Protein AF-A0AA36AZN3-F1 (afdb_monomer_lite)

Structure (mmCIF, N/CA/C/O backbone):
data_AF-A0AA36AZN3-F1
#
_entry.id   AF-A0AA36AZN3-F1
#
loop_
_atom_site.group_PDB
_atom_site.id
_atom_site.type_symbol
_atom_site.label_atom_id
_atom_site.label_alt_id
_atom_site.label_comp_id
_atom_site.label_asym_id
_atom_site.label_entity_id
_atom_site.label_seq_id
_atom_site.pdbx_PDB_ins_code
_atom_site.Cartn_x
_atom_site.Cartn_y
_atom_site.Cartn_z
_atom_site.occupancy
_atom_site.B_iso_or_equiv
_atom_site.auth_seq_id
_atom_site.auth_comp_id
_atom_site.auth_asym_id
_atom_site.auth_atom_id
_atom_site.pdbx_PDB_model_num
ATOM 1 N N . MET A 1 1 ? 13.391 1.854 2.366 1.00 57.59 1 MET A N 1
ATOM 2 C CA . MET A 1 1 ? 14.467 2.035 1.354 1.00 57.59 1 MET A CA 1
ATOM 3 C C . MET A 1 1 ? 15.476 3.094 1.767 1.00 57.59 1 MET A C 1
ATOM 5 O O . MET A 1 1 ? 16.662 2.810 1.709 1.00 57.59 1 MET A O 1
ATOM 9 N N . GLN A 1 2 ? 15.041 4.273 2.235 1.00 66.62 2 GLN A N 1
ATOM 10 C CA . GLN A 1 2 ? 15.965 5.324 2.693 1.00 66.62 2 GLN A CA 1
ATOM 11 C C . GLN A 1 2 ? 16.910 4.842 3.806 1.00 66.62 2 GLN A C 1
ATOM 13 O O . GLN A 1 2 ? 18.113 5.049 3.711 1.00 66.62 2 GLN A O 1
ATOM 18 N N . LYS A 1 3 ? 16.384 4.104 4.795 1.00 70.31 3 LYS A N 1
ATOM 19 C CA . LYS A 1 3 ? 17.181 3.538 5.899 1.00 70.31 3 LYS A CA 1
ATOM 20 C C . LYS A 1 3 ? 18.298 2.583 5.459 1.00 70.31 3 LYS A C 1
ATOM 22 O O . LYS A 1 3 ? 19.289 2.461 6.161 1.00 70.31 3 LYS A O 1
ATOM 27 N N . THR A 1 4 ? 18.141 1.905 4.322 1.00 74.81 4 THR A N 1
ATOM 28 C CA . THR A 1 4 ? 19.092 0.891 3.835 1.00 74.81 4 THR A CA 1
ATOM 29 C C . THR A 1 4 ? 19.905 1.358 2.628 1.00 74.81 4 THR A C 1
ATOM 31 O O . THR A 1 4 ? 20.739 0.609 2.130 1.00 74.81 4 THR A O 1
ATOM 34 N N . GLY A 1 5 ? 19.655 2.571 2.117 1.00 77.88 5 GLY A N 1
ATOM 35 C CA . GLY A 1 5 ? 20.317 3.114 0.925 1.00 77.88 5 GLY A CA 1
ATOM 36 C C . GLY A 1 5 ? 19.976 2.395 -0.390 1.00 77.88 5 GLY A C 1
ATOM 37 O O . GLY A 1 5 ? 20.578 2.690 -1.423 1.00 77.88 5 GLY A O 1
ATOM 38 N N . ASN A 1 6 ? 19.022 1.458 -0.377 1.00 82.06 6 ASN A N 1
ATOM 39 C CA . ASN A 1 6 ? 18.669 0.673 -1.557 1.00 82.06 6 ASN A CA 1
ATOM 40 C C . ASN A 1 6 ? 17.867 1.506 -2.572 1.00 82.06 6 ASN A C 1
ATOM 42 O O . ASN A 1 6 ? 17.054 2.354 -2.196 1.00 82.06 6 ASN A O 1
ATOM 46 N N . LYS A 1 7 ? 18.053 1.221 -3.865 1.00 79.69 7 LYS A N 1
ATOM 47 C CA . LYS A 1 7 ? 17.371 1.903 -4.974 1.00 79.69 7 LYS A CA 1
ATOM 48 C C . LYS A 1 7 ? 16.418 0.949 -5.702 1.00 79.69 7 LYS A C 1
ATOM 50 O O . LYS A 1 7 ? 16.728 -0.235 -5.832 1.00 79.69 7 LYS A O 1
ATOM 55 N N . PRO A 1 8 ? 15.272 1.440 -6.206 1.00 81.44 8 PRO A N 1
ATOM 56 C CA . PRO A 1 8 ? 14.375 0.629 -7.022 1.00 81.44 8 PRO A CA 1
ATOM 57 C C . PRO A 1 8 ? 15.125 0.069 -8.240 1.00 81.44 8 PRO A C 1
ATOM 59 O O . PRO A 1 8 ? 15.857 0.832 -8.871 1.00 81.44 8 PRO A O 1
ATOM 62 N N . PRO A 1 9 ? 14.940 -1.210 -8.622 1.00 83.06 9 PRO A N 1
ATOM 63 C CA . PRO A 1 9 ? 15.698 -1.834 -9.712 1.00 83.06 9 PRO A CA 1
ATOM 64 C C . PRO A 1 9 ? 15.645 -1.063 -11.035 1.00 83.06 9 PRO A C 1
ATOM 66 O O . PRO A 1 9 ? 16.658 -0.965 -11.724 1.00 83.06 9 PRO A O 1
ATOM 69 N N . ALA A 1 10 ? 14.495 -0.458 -11.352 1.00 83.19 10 ALA A N 1
ATOM 70 C CA . ALA A 1 10 ? 14.314 0.353 -12.554 1.00 83.19 10 ALA A CA 1
ATOM 71 C C . ALA A 1 10 ? 15.156 1.646 -12.568 1.00 83.19 10 ALA A C 1
ATOM 73 O O . ALA A 1 10 ? 15.440 2.173 -13.636 1.00 83.19 10 ALA A O 1
ATOM 74 N N . LEU A 1 11 ? 15.581 2.138 -11.397 1.00 85.00 11 LEU A N 1
ATOM 75 C CA . LEU A 1 11 ? 16.457 3.308 -11.254 1.00 85.00 11 LEU A CA 1
ATOM 76 C C . LEU A 1 11 ? 17.944 2.933 -11.163 1.00 85.00 11 LEU A C 1
ATOM 78 O O . LEU A 1 11 ? 18.790 3.818 -11.058 1.00 85.00 11 LEU A O 1
ATOM 82 N N . VAL A 1 12 ? 18.279 1.637 -11.157 1.00 87.50 12 VAL A N 1
ATOM 83 C CA . VAL A 1 12 ? 19.674 1.176 -11.095 1.00 87.50 12 VAL A CA 1
ATOM 84 C C . VAL A 1 12 ? 20.307 1.160 -12.484 1.00 87.50 12 VAL A C 1
ATOM 86 O O . VAL A 1 12 ? 21.433 1.623 -12.629 1.00 87.50 12 VAL A O 1
ATOM 89 N N . SER A 1 13 ? 19.609 0.629 -13.493 1.00 89.50 13 SER A N 1
ATOM 90 C CA . SER A 1 13 ? 20.049 0.687 -14.892 1.00 89.50 13 SER A CA 1
ATOM 91 C C . SER A 1 13 ? 18.890 0.444 -15.876 1.00 89.50 13 SER A C 1
ATOM 93 O O . SER A 1 13 ? 17.897 -0.197 -15.502 1.00 89.50 13 SER A O 1
ATOM 95 N N . PRO A 1 14 ? 19.006 0.891 -17.142 1.00 89.94 14 PRO A N 1
ATOM 96 C CA . PRO A 1 14 ? 18.007 0.623 -18.179 1.00 89.94 14 PRO A CA 1
ATOM 97 C C . PRO A 1 14 ? 17.778 -0.872 -18.441 1.00 89.94 14 PRO A C 1
ATOM 99 O O . PRO A 1 14 ? 16.652 -1.297 -18.697 1.00 89.94 14 PRO A O 1
ATOM 102 N N . GLU A 1 15 ? 18.822 -1.694 -18.341 1.00 94.50 15 GLU A N 1
ATOM 103 C CA . GLU A 1 15 ? 18.753 -3.143 -18.557 1.00 94.50 15 GLU A CA 1
ATOM 104 C C . GLU A 1 15 ? 17.924 -3.816 -17.463 1.00 94.50 15 GLU A C 1
ATOM 106 O O . GLU A 1 15 ? 17.085 -4.665 -17.763 1.00 94.50 15 GLU A O 1
ATOM 111 N N . LYS A 1 16 ? 18.102 -3.395 -16.202 1.00 91.44 16 LYS A N 1
ATOM 112 C CA . LYS A 1 16 ? 17.288 -3.879 -15.078 1.00 91.44 16 LYS A CA 1
ATOM 113 C C . LYS A 1 16 ? 15.833 -3.446 -15.206 1.00 91.44 16 LYS A C 1
ATOM 115 O O . LYS A 1 16 ? 14.945 -4.255 -14.941 1.00 91.44 16 LYS A O 1
ATOM 120 N N . ALA A 1 17 ? 15.579 -2.215 -15.652 1.00 88.06 17 ALA A N 1
ATOM 121 C CA . ALA A 1 17 ? 14.224 -1.745 -15.930 1.00 88.06 17 ALA A CA 1
ATOM 122 C C . ALA A 1 17 ? 13.556 -2.582 -17.035 1.00 88.06 17 ALA A C 1
ATOM 124 O O . ALA A 1 17 ? 12.459 -3.107 -16.845 1.00 88.06 17 ALA A O 1
ATOM 125 N N . LYS A 1 18 ? 14.246 -2.773 -18.167 1.00 91.00 18 LYS A N 1
ATOM 126 C CA . LYS A 1 18 ? 13.753 -3.581 -19.291 1.00 91.00 18 LYS A CA 1
ATOM 127 C C . LYS A 1 18 ? 13.480 -5.023 -18.869 1.00 91.00 18 LYS A C 1
ATOM 129 O O . LYS A 1 18 ? 12.442 -5.573 -19.230 1.00 91.00 18 LYS A O 1
ATOM 134 N N . TYR A 1 19 ? 14.387 -5.617 -18.093 1.00 93.69 19 TYR A N 1
ATOM 135 C CA . TYR A 1 19 ? 14.211 -6.967 -17.570 1.00 93.69 19 TYR A CA 1
ATOM 136 C C . TYR A 1 19 ? 12.974 -7.065 -16.673 1.00 93.69 19 TYR A C 1
ATOM 138 O O . TYR A 1 19 ? 12.146 -7.940 -16.903 1.00 93.69 19 TYR A O 1
ATOM 146 N N . LEU A 1 20 ? 12.800 -6.138 -15.722 1.00 89.88 20 LEU A N 1
ATOM 147 C CA . LEU A 1 20 ? 11.654 -6.114 -14.808 1.00 89.88 20 LEU A CA 1
ATOM 148 C C . LEU A 1 20 ? 10.313 -6.127 -15.556 1.00 89.88 20 LEU A C 1
ATOM 150 O O . LEU A 1 20 ? 9.434 -6.912 -15.218 1.00 89.88 20 LEU A O 1
ATOM 154 N N . PHE A 1 21 ? 10.152 -5.298 -16.591 1.00 88.81 21 PHE A N 1
ATOM 155 C CA . PHE A 1 21 ? 8.891 -5.241 -17.339 1.00 88.81 21 PHE A CA 1
ATOM 156 C C . PHE A 1 21 ? 8.590 -6.529 -18.112 1.00 88.81 21 PHE A C 1
ATOM 158 O O . PHE A 1 21 ? 7.440 -6.968 -18.154 1.00 88.81 21 PHE A O 1
ATOM 165 N N . VAL A 1 22 ? 9.614 -7.158 -18.694 1.00 92.44 22 VAL A N 1
ATOM 166 C CA . VAL A 1 22 ? 9.465 -8.463 -19.356 1.00 92.44 22 VAL A CA 1
ATOM 167 C C . VAL A 1 22 ? 9.142 -9.550 -18.331 1.00 92.44 22 VAL A C 1
ATOM 169 O O . VAL A 1 22 ? 8.289 -10.402 -18.578 1.00 92.44 22 VAL A O 1
ATOM 172 N N . ASP A 1 23 ? 9.804 -9.520 -17.178 1.00 93.12 23 ASP A N 1
ATOM 173 C CA . ASP A 1 23 ? 9.640 -10.522 -16.132 1.00 93.12 23 ASP A CA 1
ATOM 174 C C . ASP A 1 23 ? 8.249 -10.465 -15.495 1.00 93.12 23 ASP A C 1
ATOM 176 O O . ASP A 1 23 ? 7.611 -11.499 -15.335 1.00 93.12 23 ASP A O 1
ATOM 180 N N . ILE A 1 24 ? 7.700 -9.266 -15.275 1.00 90.88 24 ILE A N 1
ATOM 181 C CA . ILE A 1 24 ? 6.312 -9.080 -14.824 1.00 90.88 24 ILE A CA 1
ATOM 182 C C . ILE A 1 24 ? 5.322 -9.821 -15.738 1.00 90.88 24 ILE A C 1
ATOM 184 O O . ILE A 1 24 ? 4.436 -10.524 -15.251 1.00 90.88 24 ILE A O 1
ATOM 188 N N . GLN A 1 25 ? 5.487 -9.727 -17.062 1.00 91.62 25 GLN A N 1
ATOM 189 C CA . GLN A 1 25 ? 4.622 -10.431 -18.017 1.00 91.62 25 GLN A CA 1
ATOM 190 C C . GLN A 1 25 ? 4.815 -11.953 -17.980 1.00 91.62 25 GLN A C 1
ATOM 192 O O . GLN A 1 25 ? 3.856 -12.701 -18.174 1.00 91.62 25 GLN A O 1
ATOM 197 N N . ARG A 1 26 ? 6.044 -12.425 -17.744 1.00 94.94 26 ARG A N 1
ATOM 198 C CA . ARG A 1 26 ? 6.337 -13.858 -17.589 1.00 94.94 26 ARG A CA 1
ATOM 199 C C . ARG A 1 26 ? 5.714 -14.408 -16.312 1.00 94.94 26 ARG A C 1
ATOM 201 O O . ARG A 1 26 ? 5.051 -15.437 -16.374 1.00 94.94 26 ARG A O 1
ATOM 208 N N . MET A 1 27 ? 5.878 -13.706 -15.193 1.00 94.69 27 MET A N 1
ATOM 209 C CA . MET A 1 27 ? 5.331 -14.097 -13.893 1.00 94.69 27 MET A CA 1
ATOM 210 C C . MET A 1 27 ? 3.802 -14.082 -13.893 1.00 94.69 27 MET A C 1
ATOM 212 O O . MET A 1 27 ? 3.196 -15.009 -13.369 1.00 94.69 27 MET A O 1
ATOM 216 N N . SER A 1 28 ? 3.189 -13.094 -14.553 1.00 93.12 28 SER A N 1
ATOM 217 C CA . SER A 1 28 ? 1.739 -13.032 -14.790 1.00 93.12 28 SER A CA 1
ATOM 218 C C . SER A 1 28 ? 1.217 -14.328 -15.428 1.00 93.12 28 SER A C 1
ATOM 220 O O . SER A 1 28 ? 0.314 -14.966 -14.895 1.00 93.12 28 SER A O 1
ATOM 222 N N . LYS A 1 29 ? 1.868 -14.791 -16.507 1.00 94.94 29 LYS A N 1
ATOM 223 C CA . LYS A 1 29 ? 1.516 -16.049 -17.190 1.00 94.94 29 LYS A CA 1
ATOM 224 C C . LYS A 1 29 ? 1.831 -17.296 -16.366 1.00 94.94 29 LYS A C 1
ATOM 226 O O . LYS A 1 29 ? 1.074 -18.254 -16.413 1.00 94.94 29 LYS A O 1
ATOM 231 N N . TYR A 1 30 ? 2.966 -17.309 -15.669 1.00 96.88 30 TYR A N 1
ATOM 232 C CA . TYR A 1 30 ? 3.430 -18.483 -14.931 1.00 96.88 30 TYR A CA 1
ATOM 233 C C . TYR A 1 30 ? 2.560 -18.784 -13.706 1.00 96.88 30 TYR A C 1
ATOM 235 O O . TYR A 1 30 ? 2.222 -19.939 -13.468 1.00 96.88 30 TYR A O 1
ATOM 243 N N . PHE A 1 31 ? 2.192 -17.752 -12.944 1.00 94.44 31 PHE A N 1
ATOM 244 C CA . PHE A 1 31 ? 1.376 -17.894 -11.735 1.00 94.44 31 PHE A CA 1
ATOM 245 C C . PHE A 1 31 ? -0.131 -17.771 -11.988 1.00 94.44 31 PHE A C 1
ATOM 247 O O . PHE A 1 31 ? -0.897 -17.864 -11.034 1.00 94.44 31 PHE A O 1
ATOM 254 N N . ASP A 1 32 ? -0.548 -17.537 -13.236 1.00 94.00 32 ASP A N 1
ATOM 255 C CA . ASP A 1 32 ? -1.943 -17.270 -13.615 1.00 94.00 32 ASP A CA 1
ATOM 256 C C . ASP A 1 32 ? -2.593 -16.151 -12.775 1.00 94.00 32 ASP A C 1
ATOM 258 O O . ASP A 1 32 ? -3.738 -16.215 -12.329 1.00 94.00 32 ASP A O 1
ATOM 262 N N . VAL A 1 33 ? -1.818 -15.093 -12.523 1.00 91.38 33 VAL A N 1
ATOM 263 C CA . VAL A 1 33 ? -2.276 -13.891 -11.816 1.00 91.38 33 VAL A CA 1
ATOM 264 C C . VAL A 1 33 ? -2.418 -12.780 -12.848 1.00 91.38 33 VAL A C 1
ATOM 266 O O . VAL A 1 33 ? -1.465 -12.554 -13.593 1.00 91.38 33 VAL A O 1
ATOM 269 N N . PRO A 1 34 ? -3.535 -12.024 -12.890 1.00 90.69 34 PRO A N 1
ATOM 270 C CA . PRO A 1 34 ? -3.782 -10.996 -13.904 1.00 90.69 34 PRO A CA 1
ATOM 271 C C . PRO A 1 34 ? -2.982 -9.709 -13.628 1.00 90.69 34 PRO A C 1
ATOM 273 O O . PRO A 1 34 ? -3.536 -8.612 -13.538 1.00 90.69 34 PRO A O 1
ATOM 276 N N . LEU A 1 35 ? -1.667 -9.855 -13.482 1.00 88.94 35 LEU A N 1
ATOM 277 C CA . LEU A 1 35 ? -0.700 -8.811 -13.198 1.00 88.94 35 LEU A CA 1
ATOM 278 C C . LEU A 1 35 ? -0.437 -7.997 -14.469 1.00 88.94 35 LEU A C 1
ATOM 280 O O . LEU A 1 35 ? -0.027 -8.536 -15.502 1.00 88.94 35 LEU A O 1
ATOM 284 N N . LYS A 1 36 ? -0.658 -6.690 -14.366 1.00 85.81 36 LYS A N 1
ATOM 285 C CA . LYS A 1 36 ? -0.432 -5.676 -15.389 1.00 85.81 36 LYS A CA 1
ATOM 286 C C . LYS A 1 36 ? 0.454 -4.573 -14.829 1.00 85.81 36 LYS A C 1
ATOM 288 O O . LYS A 1 36 ? 0.415 -4.238 -13.645 1.00 85.81 36 LYS A O 1
ATOM 293 N N . ILE A 1 37 ? 1.258 -4.004 -15.714 1.00 83.00 37 ILE A N 1
ATOM 294 C CA . ILE A 1 37 ? 2.014 -2.789 -15.427 1.00 83.00 37 ILE A CA 1
ATOM 295 C C . ILE A 1 37 ? 1.007 -1.623 -15.472 1.00 83.00 37 ILE A C 1
ATOM 297 O O . ILE A 1 37 ? 0.248 -1.570 -16.444 1.00 83.00 37 ILE A O 1
ATOM 301 N N . PRO A 1 38 ? 0.965 -0.730 -14.461 1.00 81.69 38 PRO A N 1
ATOM 302 C CA . PRO A 1 38 ? 0.105 0.455 -14.489 1.00 81.69 38 PRO A CA 1
ATOM 303 C C . PRO A 1 38 ? 0.335 1.298 -15.747 1.00 81.69 38 PRO A C 1
ATOM 305 O O . PRO A 1 38 ? 1.435 1.274 -16.306 1.00 81.69 38 PRO A O 1
ATOM 308 N N . SER A 1 39 ? -0.664 2.066 -16.181 1.00 83.19 39 SER A N 1
ATOM 309 C CA . SER A 1 39 ? -0.513 2.935 -17.363 1.00 83.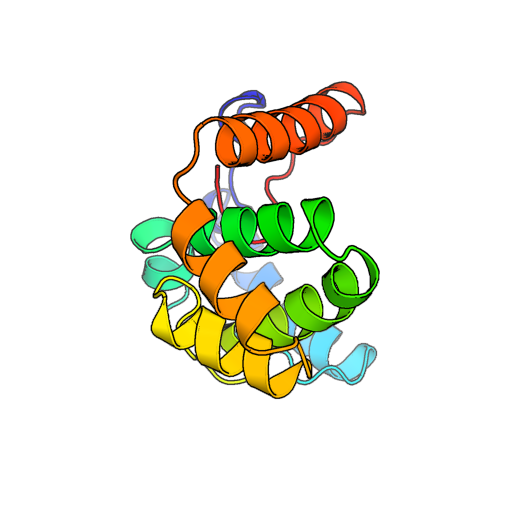19 39 SER A CA 1
ATOM 310 C C . SER A 1 39 ? 0.540 4.032 -17.155 1.00 83.19 39 SER A C 1
ATOM 312 O O . SER A 1 39 ? 1.286 4.352 -18.080 1.00 83.19 39 SER A O 1
ATOM 314 N N . ASP A 1 40 ? 0.666 4.528 -15.919 1.00 82.25 40 ASP A N 1
ATOM 315 C CA . ASP A 1 40 ? 1.724 5.441 -15.477 1.00 82.25 40 ASP A CA 1
ATOM 316 C C . ASP A 1 40 ? 2.452 4.893 -14.230 1.00 82.25 40 ASP A C 1
ATOM 318 O O . ASP A 1 40 ? 2.133 5.253 -13.086 1.00 82.25 40 ASP A O 1
ATOM 322 N N . PRO A 1 41 ? 3.442 3.996 -14.415 1.00 74.50 41 PRO A N 1
ATOM 323 C CA . PRO A 1 41 ? 4.162 3.372 -13.309 1.00 74.50 41 PRO A CA 1
ATOM 324 C C . PRO A 1 41 ? 4.972 4.370 -12.488 1.00 74.50 41 PRO A C 1
ATOM 326 O O . PRO A 1 41 ? 5.112 4.185 -11.282 1.00 74.50 41 PRO A O 1
ATOM 329 N N . PHE A 1 42 ? 5.507 5.420 -13.118 1.00 72.69 42 PHE A N 1
ATOM 330 C CA . PHE A 1 42 ? 6.359 6.386 -12.430 1.00 72.69 42 PHE A CA 1
ATOM 331 C C . PHE A 1 42 ? 5.543 7.258 -11.483 1.00 72.69 42 PHE A C 1
ATOM 333 O O . PHE A 1 42 ? 5.890 7.349 -10.306 1.00 72.69 42 PHE A O 1
ATOM 340 N N . THR A 1 43 ? 4.433 7.839 -11.942 1.00 76.25 43 THR A N 1
ATOM 341 C CA . THR A 1 43 ? 3.572 8.646 -11.065 1.00 76.25 43 THR A CA 1
ATOM 342 C C . THR A 1 43 ? 2.922 7.786 -9.990 1.00 76.25 43 THR A C 1
ATOM 344 O O . THR A 1 43 ? 2.852 8.193 -8.831 1.00 76.25 43 THR A O 1
ATOM 347 N N . THR A 1 44 ? 2.504 6.567 -10.334 1.00 75.69 44 THR A N 1
ATOM 348 C CA . THR A 1 44 ? 1.886 5.649 -9.370 1.00 75.69 44 THR A CA 1
ATOM 349 C C . THR A 1 44 ? 2.876 5.215 -8.286 1.00 75.69 44 THR A C 1
ATOM 351 O O . THR A 1 44 ? 2.545 5.263 -7.102 1.00 75.69 44 THR A O 1
ATOM 354 N N . MET A 1 45 ? 4.104 4.837 -8.661 1.00 71.88 45 MET A N 1
ATOM 355 C CA . MET A 1 45 ? 5.103 4.358 -7.701 1.00 71.88 45 MET A CA 1
ATOM 356 C C . MET A 1 45 ? 5.832 5.475 -6.954 1.00 71.88 45 MET A C 1
ATOM 358 O O . MET A 1 45 ? 6.107 5.305 -5.775 1.00 71.88 45 MET A O 1
ATOM 362 N N . PHE A 1 46 ? 6.158 6.593 -7.603 1.00 69.06 46 PHE A N 1
ATOM 363 C CA . PHE A 1 46 ? 7.020 7.630 -7.017 1.00 69.06 46 PHE A CA 1
ATOM 364 C C . PHE A 1 46 ? 6.300 8.941 -6.703 1.00 69.06 46 PHE A C 1
ATOM 366 O O . PHE A 1 46 ? 6.776 9.700 -5.865 1.00 69.06 46 PHE A O 1
ATOM 373 N N . GLY A 1 47 ? 5.180 9.225 -7.371 1.00 73.94 47 GLY A N 1
ATOM 374 C CA . GLY A 1 47 ? 4.395 10.439 -7.133 1.00 73.94 47 GLY A CA 1
ATOM 375 C C . GLY A 1 47 ? 3.351 10.250 -6.035 1.00 73.94 47 GLY A C 1
ATOM 376 O O . GLY A 1 47 ? 3.293 11.028 -5.087 1.00 73.94 47 GLY A O 1
ATOM 377 N N . LYS A 1 48 ? 2.529 9.205 -6.165 1.00 78.44 48 LYS A N 1
ATOM 378 C CA . LYS A 1 48 ? 1.430 8.900 -5.239 1.00 78.44 48 LYS A CA 1
ATOM 379 C C . LYS A 1 48 ? 1.872 8.044 -4.050 1.00 78.44 48 LYS A C 1
ATOM 381 O O . LYS A 1 48 ? 1.486 8.321 -2.915 1.00 78.44 48 LYS A O 1
ATOM 386 N N . GLY A 1 49 ? 2.677 7.012 -4.311 1.00 83.38 49 GLY A N 1
ATOM 387 C CA . GLY A 1 49 ? 3.074 6.033 -3.299 1.00 83.38 49 GLY A CA 1
ATOM 388 C C . GLY A 1 49 ? 1.878 5.247 -2.744 1.00 83.38 49 GLY A C 1
ATOM 389 O O . GLY A 1 49 ? 0.776 5.291 -3.290 1.00 83.38 49 GLY A O 1
ATOM 390 N N . SER A 1 50 ? 2.072 4.529 -1.636 1.00 89.94 50 SER A N 1
ATOM 391 C CA . SER A 1 50 ? 0.972 3.802 -0.977 1.00 89.94 50 SER A CA 1
ATOM 392 C C . SER A 1 50 ? 0.973 3.903 0.543 1.00 89.94 50 SER A C 1
ATOM 394 O O . SER A 1 50 ? 0.403 3.058 1.228 1.00 89.94 50 SER A O 1
ATOM 396 N N . LEU A 1 51 ? 1.528 4.987 1.087 1.00 91.31 51 LEU A N 1
ATOM 397 C CA . LEU A 1 51 ? 1.528 5.259 2.526 1.00 91.31 51 LEU A CA 1
ATOM 398 C C . LEU A 1 51 ? 0.122 5.184 3.149 1.00 91.31 51 LEU A C 1
ATOM 400 O O . LEU A 1 51 ? -0.055 4.589 4.211 1.00 91.31 51 LEU A O 1
ATOM 404 N N . ASN A 1 52 ? -0.888 5.766 2.494 1.00 93.69 52 ASN A N 1
ATOM 405 C CA . ASN A 1 52 ? -2.264 5.725 2.995 1.00 93.69 52 ASN A CA 1
ATOM 406 C C . ASN A 1 52 ? -2.861 4.313 2.932 1.00 93.69 52 ASN A C 1
ATOM 408 O O . ASN A 1 52 ? -3.527 3.909 3.881 1.00 93.69 52 ASN A O 1
ATOM 412 N N . ALA A 1 53 ? -2.573 3.543 1.876 1.00 95.50 53 ALA A N 1
ATOM 413 C CA . ALA A 1 53 ? -2.987 2.143 1.793 1.00 95.50 53 ALA A CA 1
ATOM 414 C C . ALA A 1 53 ? -2.340 1.303 2.901 1.00 95.50 53 ALA A C 1
ATOM 416 O O . ALA A 1 53 ? -3.030 0.530 3.555 1.00 95.50 53 ALA A O 1
ATOM 417 N N . GLN A 1 54 ? -1.046 1.502 3.174 1.00 95.12 54 GLN A N 1
ATOM 418 C CA . GLN A 1 54 ? -0.351 0.807 4.261 1.00 95.12 54 GLN A CA 1
ATOM 419 C C . GLN A 1 54 ? -0.950 1.118 5.628 1.00 95.12 54 GLN A C 1
ATOM 421 O O . GLN A 1 54 ? -1.167 0.222 6.442 1.00 95.12 54 GLN A O 1
ATOM 426 N N . ARG A 1 55 ? -1.264 2.391 5.881 1.00 96.69 55 ARG A N 1
ATOM 427 C CA . ARG A 1 55 ? -1.941 2.805 7.114 1.00 96.69 55 ARG A CA 1
ATOM 428 C C . ARG A 1 55 ? -3.348 2.224 7.212 1.00 96.69 55 ARG A C 1
ATOM 430 O O . ARG A 1 55 ? -3.733 1.801 8.296 1.00 96.69 55 ARG A O 1
ATOM 437 N N . PHE A 1 56 ? -4.087 2.157 6.104 1.00 97.81 56 PHE A N 1
ATOM 438 C CA . PHE A 1 56 ? -5.395 1.503 6.063 1.00 97.81 56 PHE A CA 1
ATOM 439 C C . PHE A 1 56 ? -5.297 0.005 6.386 1.00 97.81 56 PHE A C 1
ATOM 441 O O . PHE A 1 56 ? -6.040 -0.488 7.231 1.00 97.81 56 PHE A O 1
ATOM 448 N N . ILE A 1 57 ? -4.334 -0.706 5.793 1.00 97.81 57 ILE A N 1
ATOM 449 C CA . ILE A 1 57 ? -4.075 -2.115 6.117 1.00 97.81 57 ILE A CA 1
ATOM 450 C C . ILE A 1 57 ? -3.714 -2.262 7.598 1.00 97.81 57 ILE A C 1
ATOM 452 O O . ILE A 1 57 ? -4.270 -3.116 8.277 1.00 97.81 57 ILE A O 1
ATOM 456 N N . THR A 1 58 ? -2.852 -1.386 8.117 1.00 97.88 58 THR A N 1
ATOM 457 C CA . THR A 1 58 ? -2.396 -1.419 9.515 1.00 97.88 58 THR A CA 1
ATOM 458 C C . THR A 1 58 ? -3.541 -1.192 10.501 1.00 97.88 58 THR A C 1
ATOM 460 O O . THR A 1 58 ? -3.655 -1.919 11.480 1.00 97.88 58 THR A O 1
ATOM 463 N N . VAL A 1 59 ? -4.419 -0.211 10.265 1.00 98.25 59 VAL A N 1
ATOM 464 C CA . VAL A 1 59 ? -5.542 0.034 11.184 1.00 98.25 59 VAL A CA 1
ATOM 465 C C . VAL A 1 59 ? -6.564 -1.104 11.150 1.00 98.25 59 VAL A C 1
ATOM 467 O O . VAL A 1 59 ? -7.113 -1.450 12.195 1.00 98.25 59 VAL A O 1
ATOM 470 N N . ILE A 1 60 ? -6.791 -1.723 9.985 1.00 98.06 60 ILE A N 1
ATOM 471 C CA . ILE A 1 60 ? -7.627 -2.924 9.896 1.00 98.06 60 ILE A CA 1
ATOM 472 C C . ILE A 1 60 ? -6.961 -4.094 10.613 1.00 98.06 60 ILE A C 1
ATOM 474 O O . ILE A 1 60 ? -7.642 -4.781 11.362 1.00 98.06 60 ILE A O 1
ATOM 478 N N . ASP A 1 61 ? -5.653 -4.278 10.470 1.00 97.81 61 ASP A N 1
ATOM 479 C CA . ASP A 1 61 ? -4.902 -5.307 11.189 1.00 97.81 61 ASP A CA 1
ATOM 480 C C . ASP A 1 61 ? -5.013 -5.152 12.710 1.00 97.81 61 ASP A C 1
ATOM 482 O O . ASP A 1 61 ? -5.272 -6.115 13.423 1.00 97.81 61 ASP A O 1
ATOM 486 N N . MET A 1 62 ? -4.925 -3.919 13.210 1.00 97.25 62 MET A N 1
ATOM 487 C CA . MET A 1 62 ? -5.086 -3.617 14.635 1.00 97.25 62 MET A CA 1
ATOM 488 C C . MET A 1 62 ? -6.515 -3.850 15.154 1.00 97.25 62 MET A C 1
ATOM 490 O O . MET A 1 62 ? -6.696 -4.087 16.347 1.00 97.25 62 MET A O 1
ATOM 494 N N . MET A 1 63 ? -7.536 -3.722 14.301 1.00 97.12 63 MET A N 1
ATOM 495 C CA . MET A 1 63 ? -8.947 -3.785 14.708 1.00 97.12 63 MET A CA 1
ATOM 496 C C . MET A 1 63 ? -9.587 -5.152 14.452 1.00 97.12 63 MET A C 1
ATOM 498 O O . MET A 1 63 ? -10.281 -5.681 15.314 1.00 97.12 63 MET A O 1
ATOM 502 N N . GLU A 1 64 ? -9.385 -5.700 13.260 1.00 97.12 64 GLU A N 1
ATOM 503 C CA . GLU A 1 64 ? -9.988 -6.932 12.753 1.00 97.12 64 GLU A CA 1
ATOM 504 C C . GLU A 1 64 ? -8.992 -7.675 11.826 1.00 97.12 64 GLU A C 1
ATOM 506 O O . GLU A 1 64 ? -9.204 -7.740 10.607 1.00 97.12 64 GLU A O 1
ATOM 511 N N . PRO A 1 65 ? -7.922 -8.286 12.381 1.00 96.50 65 PRO A N 1
ATOM 512 C CA . PRO A 1 65 ? -6.828 -8.887 11.604 1.00 96.50 65 PRO A CA 1
ATOM 513 C C . PRO A 1 65 ? -7.266 -9.944 10.579 1.00 96.50 65 PRO A C 1
ATOM 515 O O . PRO A 1 65 ? -6.591 -10.189 9.579 1.00 96.50 65 PRO A O 1
ATOM 518 N N . LYS A 1 66 ? -8.439 -10.558 10.782 1.00 97.31 66 LYS A N 1
ATOM 519 C CA . LYS A 1 66 ? -9.044 -11.512 9.840 1.00 97.31 66 LYS A CA 1
ATOM 520 C C . LYS A 1 66 ? -9.262 -10.934 8.433 1.00 97.31 66 LYS A C 1
ATOM 522 O O . LYS A 1 66 ? -9.326 -11.700 7.47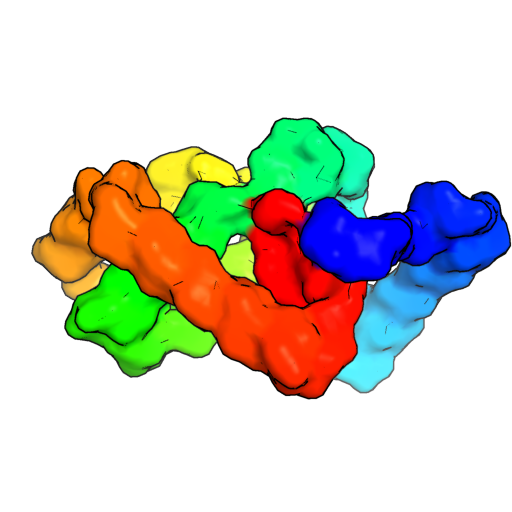6 1.00 97.31 66 LYS A O 1
ATOM 527 N N . PHE A 1 67 ? -9.371 -9.609 8.293 1.00 97.06 67 PHE A N 1
ATOM 528 C CA . PHE A 1 67 ? -9.546 -8.951 6.995 1.00 97.06 67 PHE A CA 1
ATOM 529 C C . PHE A 1 67 ? -8.228 -8.541 6.325 1.00 97.06 67 PHE A C 1
ATOM 531 O O . PHE A 1 67 ? -8.243 -8.309 5.116 1.00 97.06 67 PHE A O 1
ATOM 538 N N . THR A 1 68 ? -7.102 -8.492 7.053 1.00 95.62 68 THR A N 1
ATOM 539 C CA . THR A 1 68 ? -5.804 -7.972 6.574 1.00 95.62 68 THR A CA 1
ATOM 540 C C . THR A 1 68 ? -5.364 -8.612 5.257 1.00 95.62 68 THR A C 1
ATOM 542 O O . THR A 1 68 ? -5.011 -7.906 4.309 1.00 95.62 68 THR A O 1
ATOM 545 N N . GLY A 1 69 ? -5.432 -9.944 5.160 1.00 93.06 69 GLY A N 1
ATOM 546 C CA . GLY A 1 69 ? -5.056 -10.670 3.942 1.00 93.06 69 GLY A CA 1
ATOM 547 C C . GLY A 1 69 ? -5.937 -10.309 2.742 1.00 93.06 69 GLY A C 1
ATOM 548 O O . GLY A 1 69 ? -5.424 -10.005 1.665 1.00 93.06 69 GLY A O 1
ATOM 549 N N . ASN A 1 70 ? -7.257 -10.261 2.948 1.00 95.62 70 ASN A N 1
ATOM 550 C CA . ASN A 1 70 ? -8.224 -9.971 1.890 1.00 95.62 70 ASN A CA 1
ATOM 551 C C . ASN A 1 70 ? -8.069 -8.536 1.356 1.00 95.62 70 ASN A C 1
ATOM 553 O O . ASN A 1 70 ? -7.923 -8.330 0.153 1.00 95.62 70 ASN A O 1
ATOM 557 N N . ILE A 1 71 ? -8.002 -7.529 2.237 1.00 96.69 71 ILE A N 1
ATOM 558 C CA . ILE A 1 71 ? -7.829 -6.134 1.794 1.00 96.69 71 ILE A CA 1
ATOM 559 C C . ILE A 1 71 ? -6.482 -5.902 1.106 1.00 96.69 71 ILE A C 1
ATOM 561 O O . ILE A 1 71 ? -6.414 -5.126 0.154 1.00 96.69 71 ILE A O 1
ATOM 565 N N . SER A 1 72 ? -5.425 -6.597 1.541 1.00 95.75 72 SER A N 1
ATOM 566 C CA . SER A 1 72 ? -4.104 -6.508 0.912 1.00 95.75 72 SER A CA 1
ATOM 567 C C . SER A 1 72 ? -4.158 -7.034 -0.521 1.00 95.75 72 SER A C 1
ATOM 569 O O . SER A 1 72 ? -3.660 -6.381 -1.439 1.00 95.75 72 SER A O 1
ATOM 571 N N . GLN A 1 73 ? -4.833 -8.168 -0.733 1.00 94.38 73 GLN A N 1
ATOM 572 C CA . GLN A 1 73 ? -5.046 -8.735 -2.063 1.00 94.38 73 GLN A CA 1
ATOM 573 C C . GLN A 1 73 ? -5.901 -7.818 -2.946 1.00 94.38 73 GLN A C 1
ATOM 575 O O . GLN A 1 73 ? -5.561 -7.591 -4.106 1.00 94.38 73 GLN A O 1
ATOM 580 N N . LEU A 1 74 ? -6.985 -7.253 -2.413 1.00 96.25 74 LEU A N 1
ATOM 581 C CA . LEU A 1 74 ? -7.863 -6.357 -3.167 1.00 96.25 74 LEU A CA 1
ATOM 582 C C . LEU A 1 74 ? -7.157 -5.061 -3.578 1.00 96.25 74 LEU A C 1
ATOM 584 O O . LEU A 1 74 ? -7.265 -4.653 -4.735 1.00 96.25 74 LEU A O 1
ATOM 588 N N . LEU A 1 75 ? -6.389 -4.441 -2.676 1.00 95.69 75 LEU A N 1
ATOM 589 C CA . LEU A 1 75 ? -5.572 -3.267 -2.999 1.00 95.69 75 LEU A CA 1
ATOM 590 C C . LEU A 1 75 ? -4.507 -3.600 -4.045 1.00 95.69 75 LEU A C 1
ATOM 592 O O . LEU A 1 75 ? -4.326 -2.828 -4.986 1.00 95.69 75 LEU A O 1
ATOM 596 N N . TRP A 1 76 ? -3.860 -4.764 -3.929 1.00 93.12 76 TRP A N 1
ATOM 597 C CA . TRP A 1 76 ? -2.906 -5.243 -4.926 1.00 93.12 76 TRP A CA 1
ATOM 598 C C . TRP A 1 76 ? -3.556 -5.386 -6.305 1.00 93.12 76 TRP A C 1
ATOM 600 O O . TRP A 1 76 ? -3.051 -4.849 -7.285 1.00 93.12 76 TRP A O 1
ATOM 610 N N . MET A 1 77 ? -4.715 -6.040 -6.393 1.00 93.38 77 MET A N 1
ATOM 611 C CA . MET A 1 77 ? -5.458 -6.192 -7.649 1.00 93.38 77 MET A CA 1
ATOM 612 C C . MET A 1 77 ? -5.899 -4.847 -8.230 1.00 93.38 77 MET A C 1
ATOM 614 O O . MET A 1 77 ? -5.880 -4.646 -9.446 1.00 93.38 77 MET A O 1
ATOM 618 N N . ARG A 1 78 ? -6.270 -3.904 -7.364 1.00 93.94 78 ARG A N 1
ATOM 619 C CA . ARG A 1 78 ? -6.726 -2.575 -7.761 1.00 93.94 78 ARG A CA 1
ATOM 620 C C . ARG A 1 78 ? -5.647 -1.816 -8.540 1.00 93.94 78 ARG A C 1
ATOM 622 O O . ARG A 1 78 ? -5.931 -1.356 -9.643 1.00 93.94 78 ARG A O 1
ATOM 629 N N . ILE A 1 79 ? -4.414 -1.780 -8.039 1.00 90.12 79 ILE A N 1
ATOM 630 C CA . ILE A 1 79 ? -3.283 -1.120 -8.714 1.00 90.12 79 ILE A CA 1
ATOM 631 C C . ILE A 1 79 ? -2.660 -1.984 -9.824 1.00 90.12 79 ILE A C 1
ATOM 633 O O . ILE A 1 79 ? -2.363 -1.484 -10.904 1.00 90.12 79 ILE A O 1
ATOM 637 N N . HIS A 1 80 ? -2.487 -3.286 -9.592 1.00 87.31 80 HIS A N 1
ATOM 638 C CA . HIS A 1 80 ? -1.702 -4.172 -10.458 1.00 87.31 80 HIS A CA 1
ATOM 639 C C . HIS A 1 80 ? -2.534 -4.987 -11.452 1.00 87.31 80 HIS A C 1
ATOM 641 O O . HIS A 1 80 ? -1.993 -5.855 -12.126 1.00 87.31 80 HIS A O 1
ATOM 647 N N . SER A 1 81 ? -3.837 -4.743 -11.567 1.00 90.44 81 SER A N 1
ATOM 648 C CA . SER A 1 81 ? -4.692 -5.434 -12.544 1.00 90.44 81 SER A CA 1
ATOM 649 C C . SER A 1 81 ? -5.748 -4.520 -13.157 1.00 90.44 81 SER A C 1
ATOM 651 O O . SER A 1 81 ? -6.016 -4.592 -14.363 1.00 90.44 81 SER A O 1
ATOM 653 N N . LEU A 1 82 ? -6.328 -3.648 -12.329 1.00 91.81 82 LEU A N 1
ATOM 654 C CA . LEU A 1 82 ? -7.435 -2.770 -12.710 1.00 91.81 82 LEU A CA 1
ATOM 655 C C . LEU A 1 82 ? -7.009 -1.329 -13.019 1.00 91.81 82 LEU A C 1
ATOM 657 O O . LEU A 1 82 ? -7.856 -0.566 -13.472 1.00 91.81 82 LEU A O 1
ATOM 661 N N . ASP A 1 83 ? -5.744 -0.969 -12.776 1.00 89.62 83 ASP A N 1
ATOM 662 C CA . ASP A 1 83 ? -5.203 0.389 -12.956 1.00 89.62 83 ASP A CA 1
ATOM 663 C C . ASP A 1 83 ? -6.027 1.465 -12.215 1.00 89.62 83 ASP A C 1
ATOM 665 O O . ASP A 1 83 ? -6.333 2.540 -12.727 1.00 89.62 83 ASP A O 1
ATOM 669 N N . LYS A 1 84 ? -6.451 1.136 -10.990 1.00 92.12 84 LYS A N 1
ATOM 670 C CA . LYS A 1 84 ? -7.272 1.985 -10.120 1.00 92.12 84 LYS A CA 1
ATOM 671 C C . LYS A 1 84 ? -6.448 2.548 -8.960 1.00 92.12 84 LYS A C 1
ATOM 673 O O . LYS A 1 84 ? -5.490 1.935 -8.496 1.00 92.12 84 LYS A O 1
ATOM 678 N N . ASP A 1 85 ? -6.876 3.705 -8.456 1.00 91.31 85 ASP A N 1
ATOM 679 C CA . ASP A 1 85 ? -6.234 4.410 -7.341 1.00 91.31 85 ASP A CA 1
ATOM 680 C C . ASP A 1 85 ? -6.201 3.589 -6.036 1.00 91.31 85 ASP A C 1
ATOM 682 O O . ASP A 1 85 ? -7.141 2.864 -5.735 1.00 91.31 85 ASP A O 1
ATOM 686 N N . ILE A 1 86 ? -5.154 3.747 -5.221 1.00 93.50 86 ILE A N 1
ATOM 687 C CA . ILE A 1 86 ? -5.045 3.151 -3.874 1.00 93.50 86 ILE A CA 1
ATOM 688 C C . ILE A 1 86 ? -4.633 4.181 -2.811 1.00 93.50 86 ILE A C 1
ATOM 690 O O . ILE A 1 86 ? -4.030 3.832 -1.801 1.00 93.50 86 ILE A O 1
ATOM 694 N N . THR A 1 87 ? -4.883 5.466 -3.043 1.00 91.38 87 THR A N 1
ATOM 695 C CA . THR A 1 87 ? -4.391 6.542 -2.167 1.00 91.38 87 THR A CA 1
ATOM 696 C C . THR A 1 87 ? -5.496 7.315 -1.465 1.00 91.38 87 THR A C 1
ATOM 698 O O . THR A 1 87 ? -5.261 7.884 -0.393 1.00 91.38 87 THR A O 1
ATOM 701 N N . GLU A 1 88 ? -6.701 7.286 -2.029 1.00 94.00 88 GLU A N 1
ATOM 702 C CA . GLU A 1 88 ? -7.859 8.026 -1.546 1.00 94.00 88 GLU A CA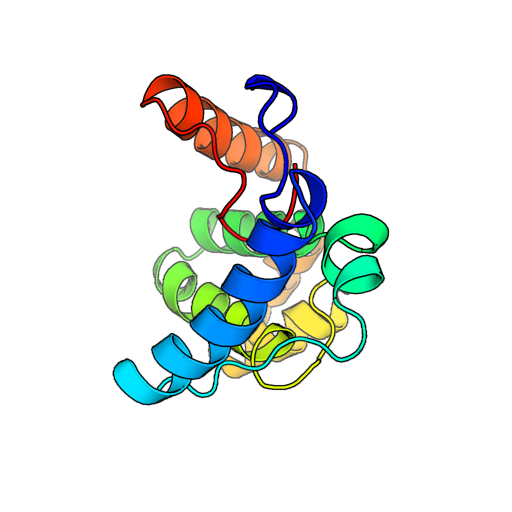 1
ATOM 703 C C . GLU A 1 88 ? -8.745 7.206 -0.598 1.00 94.00 88 GLU A C 1
ATOM 705 O O . GLU A 1 88 ? -8.905 5.993 -0.741 1.00 94.00 88 GLU A O 1
ATOM 710 N N . ILE A 1 89 ? -9.421 7.897 0.329 1.00 95.69 89 ILE A N 1
ATOM 711 C CA . ILE A 1 89 ? -10.389 7.293 1.263 1.00 95.69 89 ILE A CA 1
ATOM 712 C C . ILE A 1 89 ? -11.488 6.522 0.524 1.00 95.69 89 ILE A C 1
ATOM 714 O O . ILE A 1 89 ? -11.873 5.438 0.957 1.00 95.69 89 ILE A O 1
ATOM 718 N N . LYS A 1 90 ? -11.950 7.038 -0.621 1.00 96.94 90 LYS A N 1
ATOM 719 C CA . LYS A 1 90 ? -12.955 6.367 -1.452 1.00 96.94 90 LYS A CA 1
ATOM 720 C C . LYS A 1 90 ? -12.465 5.006 -1.958 1.00 96.94 90 LYS A C 1
ATOM 722 O O . LYS A 1 90 ? -13.216 4.037 -1.924 1.00 96.94 90 LYS A O 1
ATOM 727 N N . SER A 1 91 ? -11.197 4.911 -2.359 1.00 96.56 91 SER A N 1
ATOM 728 C CA . SER A 1 91 ? -10.585 3.645 -2.777 1.00 96.56 91 SER A CA 1
ATOM 729 C C . SER A 1 91 ? -10.563 2.622 -1.638 1.0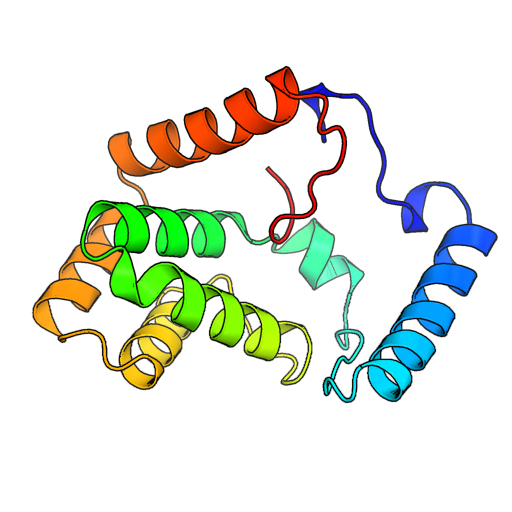0 96.56 91 SER A C 1
ATOM 731 O O . SER A 1 91 ? -10.832 1.444 -1.869 1.00 96.56 91 SER A O 1
ATOM 733 N N . PHE A 1 92 ? -10.303 3.060 -0.403 1.00 97.94 92 PHE A N 1
ATOM 734 C CA . PHE A 1 92 ? -10.329 2.187 0.777 1.00 97.94 92 PHE A CA 1
ATOM 735 C C . PHE A 1 92 ? -11.741 1.773 1.177 1.00 97.94 92 PHE A C 1
ATOM 737 O O . PHE A 1 92 ? -11.942 0.632 1.583 1.00 97.94 92 PHE A O 1
ATOM 744 N N . GLN A 1 93 ? -12.716 2.671 1.029 1.00 98.06 93 GLN A N 1
ATOM 745 C CA . GLN A 1 93 ? -14.118 2.355 1.261 1.00 98.06 93 GLN A CA 1
ATOM 746 C C . GLN A 1 93 ? -14.597 1.253 0.306 1.00 98.06 93 GLN A C 1
ATOM 748 O O . GLN A 1 93 ? -15.093 0.233 0.772 1.00 98.06 93 GLN A O 1
ATOM 753 N N . GLU A 1 94 ? -14.355 1.405 -1.001 1.00 98.06 94 GLU A N 1
ATOM 754 C CA . GLU A 1 94 ? -14.716 0.397 -2.011 1.00 98.06 94 GLU A CA 1
ATOM 755 C C . GLU A 1 94 ? -14.081 -0.971 -1.705 1.00 98.06 94 GLU A C 1
ATOM 757 O O . GLU A 1 94 ? -14.743 -2.005 -1.792 1.00 98.06 94 GLU A O 1
ATOM 762 N N . VAL A 1 95 ? -12.803 -0.988 -1.305 1.00 98.00 95 VAL A N 1
ATOM 763 C CA . VAL A 1 95 ? -12.109 -2.230 -0.933 1.00 98.00 95 VAL A CA 1
ATOM 764 C C . VAL A 1 95 ? -12.670 -2.832 0.355 1.00 98.00 95 VAL A C 1
ATOM 766 O O . VAL A 1 95 ? -12.848 -4.045 0.428 1.00 98.00 95 VAL A O 1
ATOM 769 N N . GLY A 1 96 ? -12.945 -2.015 1.372 1.00 97.94 96 GLY A N 1
ATOM 770 C CA . GLY A 1 96 ? -13.492 -2.484 2.644 1.00 97.94 96 GLY A CA 1
ATOM 771 C C . GLY A 1 96 ? -14.893 -3.075 2.498 1.00 97.94 96 GLY A C 1
ATOM 772 O O . GLY A 1 96 ? -15.174 -4.132 3.063 1.00 97.94 96 GLY A O 1
ATOM 773 N N . GLU A 1 97 ? -15.741 -2.441 1.687 1.00 98.06 97 GLU A N 1
ATOM 774 C CA . GLU A 1 97 ? -17.069 -2.948 1.329 1.00 98.06 97 GLU A CA 1
ATOM 775 C C . GLU A 1 97 ? -16.962 -4.271 0.560 1.00 98.06 97 GLU A C 1
ATOM 777 O O . GLU A 1 97 ? -17.608 -5.253 0.929 1.00 98.06 97 GLU A O 1
ATOM 782 N N . GLN A 1 98 ? -16.081 -4.344 -0.445 1.00 97.88 98 GLN A N 1
ATOM 783 C CA . GLN A 1 98 ? -15.834 -5.574 -1.203 1.00 97.88 98 GLN A CA 1
ATOM 784 C C . GLN A 1 98 ? -15.284 -6.712 -0.324 1.00 97.88 98 GLN A C 1
ATOM 786 O O . GLN A 1 98 ? -15.601 -7.879 -0.555 1.00 97.88 98 GLN A O 1
ATOM 791 N N . ALA A 1 99 ? -14.480 -6.389 0.691 1.00 97.31 99 ALA A N 1
ATOM 792 C CA . ALA A 1 99 ? -13.946 -7.355 1.647 1.00 97.31 99 ALA A CA 1
ATOM 793 C C . ALA A 1 99 ? -14.975 -7.832 2.689 1.00 97.31 99 ALA A 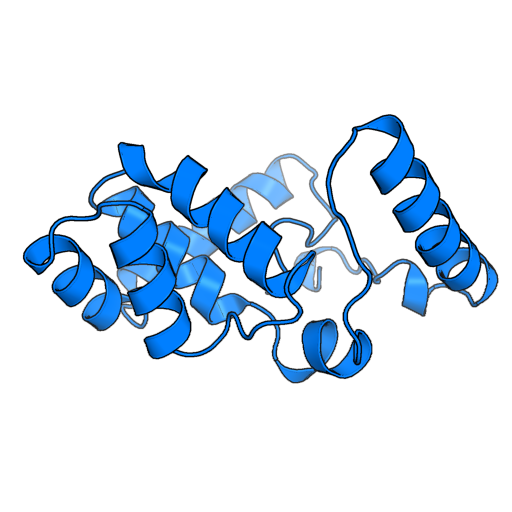C 1
ATOM 795 O O . ALA A 1 99 ? -14.662 -8.731 3.473 1.00 97.31 99 ALA A O 1
ATOM 796 N N . GLY A 1 100 ? -16.179 -7.247 2.715 1.00 97.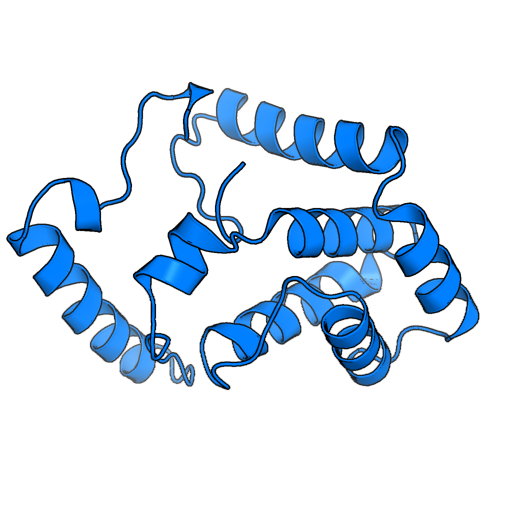75 100 GLY A N 1
ATOM 797 C CA . GLY A 1 100 ? -17.226 -7.579 3.681 1.00 97.75 100 GLY A CA 1
ATOM 798 C C . GLY A 1 100 ? -16.956 -7.042 5.089 1.00 97.75 100 GLY A C 1
ATOM 799 O O . GLY A 1 100 ? -17.411 -7.634 6.070 1.00 97.75 100 GLY A O 1
ATOM 800 N N . ILE A 1 101 ? -16.200 -5.947 5.215 1.00 98.06 101 ILE A N 1
ATOM 801 C CA . ILE A 1 101 ? -15.935 -5.321 6.514 1.00 98.06 101 ILE A CA 1
ATOM 802 C C . ILE A 1 101 ? -17.230 -4.668 7.024 1.00 98.06 101 ILE A C 1
ATOM 804 O O . ILE A 1 101 ? -17.855 -3.906 6.282 1.00 98.06 101 ILE A O 1
ATOM 808 N N . PRO A 1 102 ? -17.637 -4.909 8.286 1.00 97.81 102 PRO A N 1
ATOM 809 C CA . PRO A 1 102 ? -18.818 -4.268 8.852 1.00 97.81 102 PRO A CA 1
ATOM 810 C C . PRO A 1 102 ? -18.738 -2.733 8.751 1.00 97.81 102 PRO A C 1
ATOM 812 O O . PRO A 1 102 ? -17.692 -2.168 9.086 1.00 97.81 102 PRO A O 1
ATOM 815 N N . PRO A 1 103 ? -19.816 -2.028 8.353 1.00 97.75 103 PRO A N 1
ATOM 816 C CA . PRO A 1 103 ? -19.764 -0.584 8.108 1.00 97.75 103 PRO A CA 1
ATOM 817 C C . PRO A 1 103 ? -19.236 0.235 9.292 1.00 97.75 103 PRO A C 1
ATOM 819 O O . PRO A 1 103 ? -18.429 1.140 9.112 1.00 97.75 103 PRO A O 1
ATOM 822 N N . ASN A 1 104 ? -19.616 -0.122 10.521 1.00 97.06 104 ASN A N 1
ATOM 823 C CA . ASN A 1 104 ? -19.136 0.533 11.740 1.00 97.06 104 ASN A CA 1
ATOM 824 C C . ASN A 1 104 ? -17.616 0.377 11.940 1.00 97.06 104 ASN A C 1
ATOM 826 O O . ASN A 1 104 ? -16.950 1.318 12.373 1.00 97.06 104 ASN A O 1
ATOM 830 N N . VAL A 1 105 ? -17.069 -0.800 11.619 1.00 97.31 105 VAL A N 1
ATOM 831 C CA . VAL A 1 105 ? -15.627 -1.073 11.664 1.00 97.31 105 VAL A CA 1
ATOM 832 C C . VAL A 1 105 ? -14.925 -0.272 10.576 1.00 97.31 105 VAL A C 1
ATOM 834 O O . VAL A 1 105 ? -13.941 0.404 10.868 1.00 97.31 105 VAL A O 1
ATOM 837 N N . LEU A 1 106 ? -15.456 -0.293 9.351 1.00 98.19 106 LEU A N 1
ATOM 838 C CA . LEU A 1 106 ? -14.871 0.404 8.209 1.00 98.19 106 LEU A CA 1
ATOM 839 C C . LEU A 1 106 ? -14.825 1.919 8.434 1.00 98.19 106 LEU A C 1
ATOM 841 O O . LEU A 1 106 ? -13.760 2.517 8.309 1.00 98.19 106 LEU A O 1
ATOM 845 N N . THR A 1 107 ? -15.932 2.545 8.846 1.00 98.12 107 THR A N 1
ATOM 846 C CA . THR A 1 107 ? -15.969 3.988 9.139 1.00 98.12 107 THR A CA 1
ATOM 847 C C . THR A 1 107 ? -14.960 4.369 10.220 1.00 98.12 107 THR A C 1
ATOM 849 O O . THR A 1 107 ? -14.219 5.340 10.056 1.00 98.12 107 THR A O 1
ATOM 852 N N . LYS A 1 108 ? -14.878 3.580 11.300 1.00 97.94 108 LYS A N 1
ATOM 853 C CA . LYS A 1 108 ? -13.914 3.812 12.382 1.00 97.94 108 LYS A CA 1
ATOM 854 C C . LYS A 1 108 ? -12.468 3.616 11.921 1.00 97.94 108 LYS A C 1
ATOM 856 O O . LYS A 1 108 ? -11.592 4.357 12.351 1.00 97.94 108 LYS A O 1
ATOM 861 N N . ALA A 1 109 ? -12.198 2.643 11.057 1.00 97.88 109 ALA A N 1
ATOM 862 C CA . ALA A 1 109 ? -10.869 2.431 10.496 1.00 97.88 109 ALA A CA 1
ATOM 863 C C . ALA A 1 109 ? -10.443 3.616 9.615 1.00 97.88 109 ALA A C 1
ATOM 865 O O . ALA A 1 109 ? -9.359 4.167 9.806 1.00 97.88 109 ALA A O 1
ATOM 866 N N . LEU A 1 110 ? -11.319 4.065 8.709 1.00 97.94 110 LEU A N 1
ATOM 867 C CA . LEU A 1 110 ? -11.047 5.179 7.795 1.00 97.94 110 LEU A CA 1
ATOM 868 C C . LEU A 1 110 ? -10.744 6.489 8.537 1.00 97.94 110 LEU A C 1
ATOM 870 O O . LEU A 1 110 ? -9.833 7.213 8.136 1.00 97.94 110 LEU A O 1
ATOM 874 N N . SER A 1 111 ? -11.437 6.775 9.647 1.00 97.75 111 SER A N 1
ATOM 875 C CA . SER A 1 111 ? -11.171 7.981 10.447 1.00 97.75 111 SER A CA 1
ATOM 876 C C . SER A 1 111 ? -9.829 7.947 11.186 1.00 97.75 111 SER A C 1
ATOM 878 O O . SER A 1 111 ? -9.328 8.997 11.575 1.00 97.75 111 SER A O 1
ATOM 880 N N . ARG A 1 112 ? -9.245 6.758 11.381 1.00 97.69 112 ARG A N 1
ATOM 881 C CA . ARG A 1 112 ? -8.042 6.531 12.198 1.00 97.69 112 ARG A CA 1
ATOM 882 C C . ARG A 1 112 ? -6.755 6.348 11.394 1.00 97.69 112 ARG A C 1
ATOM 884 O O . ARG A 1 112 ? -5.681 6.266 11.978 1.00 97.69 112 ARG A O 1
ATOM 891 N N . ILE A 1 113 ? -6.814 6.329 10.058 1.00 95.81 113 ILE A N 1
ATOM 892 C CA . ILE A 1 113 ? -5.638 6.148 9.176 1.00 95.81 113 ILE A CA 1
ATOM 893 C C . ILE A 1 113 ? -4.507 7.141 9.509 1.00 95.81 113 ILE A C 1
ATOM 895 O O . ILE A 1 113 ? -3.327 6.825 9.364 1.00 95.81 113 ILE A O 1
ATOM 899 N N . SER A 1 114 ? -4.854 8.348 9.963 1.00 95.00 114 SER A N 1
ATOM 900 C CA . SER A 1 114 ? -3.890 9.401 10.301 1.00 95.00 114 SER A CA 1
ATOM 901 C C . SER A 1 114 ? -3.482 9.444 11.778 1.00 95.00 114 SER A C 1
ATOM 903 O O . SER A 1 114 ? -2.649 10.291 12.131 1.00 95.00 114 SER A O 1
ATOM 905 N N . ASP A 1 115 ? -4.009 8.549 12.615 1.00 98.00 115 ASP A N 1
ATOM 906 C CA . ASP A 1 115 ? -3.698 8.485 14.042 1.00 98.00 115 ASP A CA 1
ATOM 907 C C . ASP A 1 115 ? -2.209 8.209 14.264 1.00 98.00 115 ASP A C 1
ATOM 909 O O . ASP A 1 115 ? -1.557 7.467 13.521 1.00 98.00 115 ASP A O 1
ATOM 913 N N . VAL A 1 116 ? -1.663 8.802 15.326 1.00 97.56 116 VAL A N 1
ATOM 914 C CA . VAL A 1 116 ? -0.265 8.591 15.727 1.00 97.56 116 VAL A CA 1
ATOM 915 C C . VAL A 1 116 ? -0.005 7.117 16.036 1.00 97.56 116 VAL A C 1
ATOM 917 O O . VAL A 1 116 ? 1.025 6.587 15.637 1.00 97.56 116 VAL A O 1
ATOM 920 N N . GLU A 1 117 ? -0.964 6.440 16.667 1.00 97.88 117 GLU A N 1
ATOM 921 C CA . GLU A 1 117 ? -0.885 5.012 16.985 1.00 97.88 117 GLU A CA 1
ATOM 922 C C . GLU A 1 117 ? -0.702 4.152 15.722 1.00 97.88 117 GLU A C 1
ATOM 924 O O . GLU A 1 117 ? 0.221 3.346 15.654 1.00 97.88 117 GLU A O 1
ATOM 929 N N . VAL A 1 118 ? -1.503 4.391 14.676 1.00 97.50 118 VAL A N 1
ATOM 930 C CA . VAL A 1 118 ? -1.422 3.655 13.399 1.00 97.50 118 VAL A CA 1
ATOM 931 C C . VAL A 1 118 ? -0.097 3.933 12.687 1.00 97.50 118 VAL A C 1
ATOM 933 O O . VAL A 1 118 ? 0.538 3.022 12.155 1.00 97.50 118 VAL A O 1
ATOM 936 N N . LYS A 1 119 ? 0.360 5.191 12.696 1.00 96.00 119 LYS A N 1
ATOM 937 C CA . LYS A 1 119 ? 1.658 5.577 12.118 1.00 96.00 119 LYS A CA 1
ATOM 938 C C . LYS A 1 119 ? 2.821 4.887 12.823 1.00 96.00 119 LYS A C 1
ATOM 940 O O . LYS A 1 119 ? 3.727 4.398 12.149 1.00 96.00 119 LYS A O 1
ATOM 945 N N . ASN A 1 120 ? 2.793 4.856 14.153 1.00 96.69 120 ASN A N 1
ATOM 946 C CA . ASN A 1 120 ? 3.817 4.200 14.956 1.00 96.69 120 ASN A CA 1
ATOM 947 C C . ASN A 1 120 ? 3.801 2.694 14.714 1.00 96.69 120 ASN A C 1
ATOM 949 O O . ASN A 1 120 ? 4.857 2.120 14.470 1.00 96.69 120 ASN A O 1
ATOM 953 N N . ARG A 1 121 ? 2.617 2.079 14.648 1.00 96.44 121 ARG A N 1
ATOM 954 C CA . ARG A 1 121 ? 2.499 0.647 14.385 1.00 96.44 121 ARG A CA 1
ATOM 955 C C . ARG A 1 121 ? 3.049 0.245 13.016 1.00 96.44 121 ARG A C 1
ATOM 957 O O . ARG A 1 121 ? 3.817 -0.706 12.913 1.00 96.44 121 ARG A O 1
ATOM 964 N N . LEU A 1 122 ? 2.728 1.007 11.969 1.00 95.38 122 LEU A N 1
ATOM 965 C CA . LEU A 1 122 ? 3.292 0.782 10.633 1.00 95.38 122 LEU A CA 1
ATOM 966 C C . LEU A 1 122 ? 4.825 0.921 10.632 1.00 95.38 122 LEU A C 1
ATOM 968 O O . LEU A 1 122 ? 5.528 0.164 9.956 1.00 95.38 122 LEU A O 1
ATOM 972 N N . LYS A 1 123 ? 5.350 1.887 11.394 1.00 92.62 123 LYS A N 1
ATOM 973 C CA . LYS A 1 123 ? 6.792 2.075 11.561 1.00 92.62 123 LYS A CA 1
ATOM 974 C C . LYS A 1 123 ? 7.432 0.881 12.272 1.00 92.62 123 LYS A C 1
ATOM 976 O O . LYS A 1 123 ? 8.446 0.405 11.784 1.00 92.62 123 LYS A O 1
ATOM 981 N N . GLU A 1 124 ? 6.841 0.379 13.355 1.00 93.81 124 GLU A N 1
ATOM 982 C CA . GLU A 1 124 ? 7.326 -0.807 14.080 1.00 93.81 124 GLU A CA 1
ATOM 983 C C . GLU A 1 124 ? 7.452 -2.021 13.155 1.00 93.81 124 GLU A C 1
ATOM 985 O O . GLU A 1 124 ? 8.526 -2.610 13.080 1.00 93.81 124 GLU A O 1
ATOM 990 N N . TYR A 1 125 ? 6.408 -2.333 12.375 1.00 92.31 125 TYR A N 1
ATOM 991 C CA . TYR A 1 125 ? 6.456 -3.428 11.397 1.00 92.31 125 TYR A CA 1
ATOM 992 C C . TYR A 1 125 ? 7.590 -3.260 10.380 1.00 92.31 125 TYR A C 1
ATOM 994 O O . TYR A 1 125 ? 8.246 -4.224 9.985 1.00 92.31 125 TYR A O 1
ATOM 1002 N N . SER A 1 126 ? 7.835 -2.022 9.960 1.00 89.12 126 SER A N 1
ATOM 1003 C CA . SER A 1 126 ? 8.876 -1.716 8.980 1.00 89.12 126 SER A CA 1
ATOM 1004 C C . SER A 1 126 ? 10.279 -1.767 9.580 1.00 89.12 126 SER A C 1
ATOM 1006 O O . SER A 1 126 ? 11.225 -2.158 8.897 1.00 89.12 126 SER A O 1
ATOM 1008 N N . ASP A 1 127 ? 10.420 -1.385 10.845 1.00 88.19 127 ASP A N 1
ATOM 1009 C CA . ASP A 1 127 ? 11.688 -1.398 11.566 1.00 88.19 127 ASP A CA 1
ATOM 1010 C C . ASP A 1 127 ? 12.082 -2.838 11.919 1.00 88.19 127 ASP A C 1
ATOM 1012 O O . ASP A 1 127 ? 13.211 -3.233 11.633 1.00 88.19 127 ASP A O 1
ATOM 1016 N N . GLU A 1 128 ? 11.129 -3.662 12.365 1.00 90.25 128 GLU A N 1
ATOM 1017 C CA . GLU A 1 128 ? 11.325 -5.101 12.585 1.00 90.25 128 GLU A CA 1
ATOM 1018 C C . GLU A 1 128 ? 11.780 -5.817 11.299 1.00 90.25 128 GLU A C 1
ATOM 1020 O O . GLU A 1 128 ? 12.692 -6.648 11.317 1.00 90.25 128 GLU A O 1
ATOM 1025 N N . ALA A 1 129 ? 11.181 -5.477 10.153 1.00 87.75 129 ALA A N 1
ATOM 1026 C CA . ALA A 1 129 ? 11.597 -6.011 8.859 1.00 87.75 129 ALA A CA 1
ATOM 1027 C C . ALA A 1 129 ? 13.057 -5.649 8.527 1.00 87.75 129 ALA A C 1
ATOM 1029 O O . ALA A 1 129 ? 13.822 -6.505 8.073 1.00 87.75 129 ALA A O 1
ATOM 1030 N N . VAL A 1 130 ? 13.465 -4.400 8.774 1.00 87.38 130 VAL A N 1
ATOM 1031 C CA . VAL A 1 130 ? 14.846 -3.942 8.547 1.00 87.38 130 VAL A CA 1
ATOM 1032 C C . VAL A 1 130 ? 15.827 -4.632 9.495 1.00 87.38 130 VAL A C 1
ATOM 1034 O O . VAL A 1 130 ? 16.889 -5.062 9.045 1.00 87.38 130 VAL A O 1
ATOM 1037 N N . GLU A 1 131 ? 15.475 -4.795 10.770 1.00 89.81 131 GLU A N 1
ATOM 1038 C CA . GLU A 1 131 ? 16.283 -5.531 11.755 1.00 89.81 131 GLU A CA 1
ATOM 1039 C C . GLU A 1 131 ? 16.496 -6.993 11.343 1.00 89.81 131 GLU A C 1
ATOM 1041 O O . GLU A 1 131 ? 17.586 -7.539 11.512 1.00 89.81 131 GLU A O 1
ATOM 1046 N N . LYS A 1 132 ? 15.492 -7.604 10.702 1.00 90.25 132 LYS A N 1
ATOM 1047 C CA . LYS A 1 132 ? 15.577 -8.946 10.099 1.00 90.25 132 LYS A CA 1
ATOM 1048 C C . LYS A 1 132 ? 16.346 -8.987 8.769 1.00 90.25 132 LYS A C 1
ATOM 1050 O O . LYS A 1 132 ? 16.401 -10.033 8.125 1.00 90.25 132 LYS A O 1
ATOM 1055 N N . GLY A 1 133 ? 16.949 -7.876 8.346 1.00 86.00 133 GLY A N 1
ATOM 1056 C CA . GLY A 1 133 ? 17.788 -7.788 7.150 1.00 86.00 133 GLY A CA 1
ATOM 1057 C C . GLY A 1 133 ? 17.039 -7.440 5.862 1.00 86.00 133 GLY A C 1
ATOM 1058 O O . GLY A 1 133 ? 17.645 -7.462 4.786 1.00 86.00 133 GLY A O 1
ATOM 1059 N N . MET A 1 134 ? 15.746 -7.090 5.924 1.00 84.25 134 MET A N 1
ATOM 1060 C CA . MET A 1 134 ? 15.032 -6.622 4.735 1.00 84.25 134 MET A CA 1
ATOM 1061 C C . MET A 1 134 ? 15.555 -5.249 4.308 1.00 84.25 134 MET A C 1
ATOM 1063 O O . MET A 1 134 ? 15.478 -4.260 5.033 1.00 84.25 134 MET A O 1
ATOM 1067 N N . ASN A 1 135 ? 16.057 -5.173 3.078 1.00 74.19 135 ASN A N 1
ATOM 1068 C CA . ASN A 1 135 ? 16.568 -3.938 2.481 1.00 74.19 135 ASN A CA 1
ATOM 1069 C C . ASN A 1 135 ? 15.699 -3.416 1.326 1.00 74.19 135 ASN A C 1
ATOM 1071 O O . ASN A 1 135 ? 16.011 -2.376 0.736 1.00 74.19 135 ASN A O 1
ATOM 1075 N N . THR A 1 136 ? 14.617 -4.120 0.997 1.00 63.75 136 THR A N 1
ATOM 1076 C CA . THR A 1 136 ? 13.646 -3.755 -0.035 1.00 63.75 136 THR A CA 1
ATOM 1077 C C . THR A 1 136 ? 12.454 -3.026 0.588 1.00 63.75 136 THR A C 1
ATOM 1079 O O . THR A 1 136 ? 12.083 -3.261 1.731 1.00 63.75 136 THR A O 1
ATOM 1082 N N . GLY A 1 137 ? 11.846 -2.099 -0.156 1.00 59.59 137 GLY A N 1
ATOM 1083 C CA . GLY A 1 137 ? 10.600 -1.425 0.240 1.00 59.59 137 GLY A CA 1
ATOM 1084 C C . GLY A 1 137 ? 9.354 -2.108 -0.319 1.00 59.59 137 GLY A C 1
ATOM 1085 O O . GLY A 1 137 ? 8.417 -1.419 -0.706 1.00 59.59 137 GLY A O 1
ATOM 1086 N N . MET A 1 138 ? 9.382 -3.433 -0.481 1.00 47.78 138 MET A N 1
ATOM 1087 C CA . MET A 1 138 ? 8.388 -4.159 -1.275 1.00 47.78 138 MET A CA 1
ATOM 1088 C C . MET A 1 138 ? 7.331 -4.839 -0.397 1.00 47.78 138 MET A C 1
ATOM 1090 O O . MET A 1 138 ? 7.080 -6.030 -0.506 1.00 47.78 138 MET A O 1
ATOM 1094 N N . VAL A 1 139 ? 6.691 -4.046 0.460 1.00 44.62 139 VAL A N 1
ATOM 1095 C CA . VAL A 1 139 ? 5.314 -4.288 0.899 1.00 44.62 139 VAL A CA 1
ATOM 1096 C C . VAL A 1 139 ? 4.586 -3.014 0.507 1.00 44.62 139 VAL A C 1
ATOM 1098 O O . VAL A 1 139 ? 4.649 -2.038 1.236 1.00 44.62 139 VAL A O 1
ATOM 1101 N N . LEU A 1 140 ? 4.069 -3.000 -0.732 1.00 39.25 140 LEU A N 1
ATOM 1102 C CA . LEU A 1 140 ? 3.349 -1.904 -1.398 1.00 39.25 140 LEU A CA 1
ATOM 1103 C C . LEU A 1 140 ? 3.912 -0.494 -1.057 1.00 39.25 140 LEU A C 1
ATOM 1105 O O . LEU A 1 140 ? 3.568 0.116 -0.044 1.00 39.25 140 LEU A O 1
ATOM 1109 N N . ILE A 1 141 ? 4.792 -0.045 -1.964 1.00 37.47 141 ILE A N 1
ATOM 1110 C CA . ILE A 1 141 ? 5.249 1.312 -2.334 1.00 37.47 141 ILE A CA 1
ATOM 1111 C C . ILE A 1 141 ? 5.542 2.318 -1.199 1.00 37.47 141 ILE A C 1
ATOM 1113 O O . ILE A 1 141 ? 4.659 3.001 -0.689 1.00 37.47 141 ILE A O 1
ATOM 1117 N N . GLN A 1 142 ? 6.852 2.466 -0.956 1.00 30.33 142 GLN A N 1
ATOM 1118 C CA . GLN A 1 142 ? 7.577 3.584 -0.327 1.00 30.33 142 GLN A CA 1
ATOM 1119 C C . GLN A 1 142 ? 7.047 4.107 1.023 1.00 30.33 142 GLN A C 1
ATOM 1121 O O . GLN A 1 142 ? 6.059 4.832 1.103 1.00 30.33 142 GLN A O 1
ATOM 1126 N N . LEU A 1 143 ? 7.836 3.826 2.068 1.00 34.81 143 LEU A N 1
ATOM 1127 C CA . LEU A 1 143 ? 8.045 4.734 3.200 1.00 34.81 143 LEU A CA 1
ATOM 1128 C C . LEU A 1 143 ? 9.182 5.709 2.889 1.00 34.81 143 LEU A C 1
ATOM 1130 O O . LEU A 1 143 ? 10.211 5.238 2.330 1.00 34.81 143 LEU A O 1
#

Sequence (143 aa):
MQKTGNKPPALVSPEKAKYLFVDIQRMSKYFDVPLKIPSDPFTTMFGKGSLNAQRFITVIDMMEPKFTGNISQLLWMRIHSLDKDITEIKSFQEVGEQAGIPPNVLTKALSRISDVEVKNRLKEYSDEAVEKGMNTGMVLIQL

Radius of gyration: 15.87 Å; chains: 1; bounding box: 40×29×36 Å

Secondary structure (DSSP, 8-state):
-GGGT---GGGT-HHHHHHHHHHHHHHHHHHT------SSHHIIIIII-SHHHHHHHHHHHHH-GGGHHHHHHHHHHHHHTS---SSSHHHHHHHHHHTT--HHHHHHHHHHTT-HHHHHHHHHHHHHHHHTT-----SSS--

Foldseek 3Di:
DVVQPDDDQVVVDVVSVVCVQVVQVVCCVVVVPQFAQAPDNCCQFPVQFQLLLLLLLLLCCVPPVVLSVQLLVVLCCQVGHVNHDRRDLVNQVVSCVVSVPDPVSSVVSSVCSPPPVSVVRSVVVVVVCVVVVDPDPPSTHDD

InterPro domains:
  IPR001853 DSBA-like thioredoxin domain [PF01323] (3-134)
  IPR036249 Thioredoxin-like superfamily [SSF52833] (8-134)
  IPR051924 Glutathione S-transferase Kappa/NadH [PTHR42943] (1-134)

Organism: Octopus vulgaris (NCBI:txid6645)

pLDDT: mean 88.4, std 13.4, range [30.33, 98.25]